Protein AF-A0A354UPZ9-F1 (afdb_monomer_lite)

Secondary structure (DSSP, 8-state):
---------------------------------SPPSEEEEEEEEEEEEETTEEEEEEEEEEEEE-TTSBEEEEEEEPPPTTSTT--TT---B----SSSGGGHHHHHHTTTTT-BHHHHHT-B--B-TTS-B-SSSPPB-SS-----TT-HHHHHHHHHHHHHHHHHT-

Foldseek 3Di:
DDDDDDDDDDDDDDDPPPDPPPPPPDDDDDPPLAFAWDKWWFWFWWWDADPNDIAIEIWIWIWTQHRVQAIADIDIDFDDQPPDPRDVPHDYDQQDADPDNVCNCVQRCVRHPPDGLVQLLQWDADADPRRFRPLPDATDGPDDHDGDRPRSRNSSRNSNRRNRRSNVRD

Sequence (170 aa):
MTYAKKLLVIVTLVLSLCAVSIFAVGCGNNTDSTVKEGDYEGKYTCTYTDNGTEVHAGYVVKFSVDKDGKLWYFSTSAPAADWQGATADDKYTTPALGQRPWDSGKILGQFDGEWTVDDFLKIKVNVDKNGCPTGEKPIESEKELTVGVGYEVGTGIVILAAQSALKAAM

Radius of gyration: 21.42 Å; chains: 1; bounding box: 72×65×41 Å

pLDDT: mean 78.28, std 19.66, range [35.78, 97.81]

Structure (mmCIF, N/CA/C/O backbone):
data_AF-A0A354UPZ9-F1
#
_entry.id   AF-A0A354UPZ9-F1
#
loop_
_atom_site.group_PDB
_atom_site.id
_atom_site.type_symbol
_atom_site.label_atom_id
_atom_site.label_alt_id
_atom_site.label_comp_id
_atom_site.label_asym_id
_atom_site.label_entity_id
_atom_site.label_seq_id
_atom_site.pdbx_PDB_ins_code
_atom_site.Cartn_x
_atom_site.Cartn_y
_atom_site.Cartn_z
_atom_site.occupancy
_atom_site.B_iso_or_equiv
_atom_site.auth_seq_id
_atom_site.auth_comp_id
_atom_site.auth_asym_id
_atom_site.auth_atom_id
_atom_site.pdbx_PDB_model_num
ATOM 1 N N . MET A 1 1 ? -56.345 -45.699 7.938 1.00 37.25 1 MET A N 1
ATOM 2 C CA . MET A 1 1 ? -55.181 -46.551 7.596 1.00 37.25 1 MET A CA 1
ATOM 3 C C . MET A 1 1 ? -54.479 -45.850 6.442 1.00 37.25 1 MET A C 1
ATOM 5 O O . MET A 1 1 ? -55.152 -45.586 5.466 1.00 37.25 1 MET A O 1
ATOM 9 N N . THR A 1 2 ? -53.243 -45.366 6.510 1.00 38.62 2 THR A N 1
ATOM 10 C CA . THR A 1 2 ? -52.077 -45.838 7.265 1.00 38.62 2 THR A CA 1
ATOM 11 C C . THR A 1 2 ? -51.154 -44.652 7.551 1.00 38.62 2 THR A C 1
ATOM 13 O O . THR A 1 2 ? -50.978 -43.770 6.716 1.00 38.62 2 THR A O 1
ATOM 16 N N . TYR A 1 3 ? -50.610 -44.636 8.763 1.00 37.66 3 TYR A N 1
ATOM 17 C CA . TYR A 1 3 ? -49.638 -43.673 9.261 1.00 37.66 3 TYR A CA 1
ATOM 18 C C . TYR A 1 3 ? -48.224 -43.942 8.721 1.00 37.66 3 TYR A C 1
ATOM 20 O O . TYR A 1 3 ? -47.858 -45.084 8.464 1.00 37.66 3 TYR A O 1
ATOM 28 N N . ALA A 1 4 ? -47.423 -42.873 8.761 1.00 40.16 4 ALA A N 1
ATOM 29 C CA . ALA A 1 4 ? -45.971 -42.839 8.952 1.00 40.16 4 ALA A CA 1
ATOM 30 C C . ALA A 1 4 ? -45.056 -43.080 7.736 1.00 40.16 4 ALA A C 1
ATOM 32 O O . ALA A 1 4 ? -44.952 -44.179 7.207 1.00 40.16 4 ALA A O 1
ATOM 33 N N . LYS A 1 5 ? -44.222 -42.070 7.452 1.00 40.94 5 LYS A N 1
ATOM 34 C CA . LYS A 1 5 ? -42.789 -42.106 7.797 1.00 40.94 5 LYS A CA 1
ATOM 35 C C . LYS A 1 5 ? -42.239 -40.680 7.935 1.00 40.94 5 LYS A C 1
ATOM 37 O O . LYS A 1 5 ? -42.264 -39.897 6.995 1.00 40.94 5 LYS A O 1
ATOM 42 N N . LYS A 1 6 ? -41.773 -40.359 9.145 1.00 43.59 6 LYS A N 1
ATOM 43 C CA . LYS A 1 6 ? -40.906 -39.218 9.466 1.00 43.59 6 LYS A CA 1
ATOM 44 C C . LYS A 1 6 ? -39.453 -39.607 9.161 1.00 43.59 6 LYS A C 1
ATOM 46 O O . LYS A 1 6 ? -39.054 -40.697 9.560 1.00 43.59 6 LYS A O 1
ATOM 51 N N . LEU A 1 7 ? -38.679 -38.705 8.559 1.00 42.16 7 LEU A N 1
ATOM 52 C CA . LEU A 1 7 ? -37.212 -38.591 8.676 1.00 42.16 7 LEU A CA 1
ATOM 53 C C . LEU A 1 7 ? -36.863 -37.146 8.231 1.00 42.16 7 LEU A C 1
ATOM 55 O O . LEU A 1 7 ? -37.139 -36.806 7.090 1.00 42.16 7 LEU A O 1
ATOM 59 N N . LEU A 1 8 ? -36.662 -36.159 9.110 1.00 39.62 8 LEU A N 1
ATOM 60 C CA . LEU A 1 8 ? -35.517 -35.848 9.985 1.00 39.62 8 LEU A CA 1
ATOM 61 C C . LEU A 1 8 ? -34.329 -35.164 9.252 1.00 39.62 8 LEU A C 1
ATOM 63 O O . LEU A 1 8 ? -33.580 -35.849 8.572 1.00 39.62 8 LEU A O 1
ATOM 67 N N . VAL A 1 9 ? -34.153 -33.853 9.546 1.00 40.00 9 VAL A N 1
ATOM 68 C CA . VAL A 1 9 ? -32.875 -33.092 9.731 1.00 40.00 9 VAL A CA 1
ATOM 69 C C . VAL A 1 9 ? -32.120 -32.751 8.420 1.00 40.00 9 VAL A C 1
ATOM 71 O O . VAL A 1 9 ? -31.961 -33.598 7.559 1.00 40.00 9 VAL A O 1
ATOM 74 N N . ILE A 1 10 ? -31.734 -31.499 8.112 1.00 43.91 10 ILE A N 1
ATOM 75 C CA . ILE A 1 10 ? -30.675 -30.671 8.731 1.00 43.91 10 ILE A CA 1
ATOM 76 C C . ILE A 1 10 ? -30.860 -29.173 8.389 1.00 43.91 10 ILE A C 1
ATOM 78 O O . ILE A 1 10 ? -31.218 -28.803 7.274 1.00 43.91 10 ILE A O 1
ATOM 82 N N . VAL A 1 11 ? -30.562 -28.328 9.378 1.00 45.88 11 VAL A N 1
ATOM 83 C CA . VAL A 1 11 ? -30.434 -26.863 9.343 1.00 45.88 11 VAL A CA 1
ATOM 84 C C . VAL A 1 11 ? -29.307 -26.429 8.401 1.00 45.88 11 VAL A C 1
ATOM 86 O O . VAL A 1 11 ? -28.181 -26.879 8.574 1.00 45.88 11 VAL A O 1
ATOM 89 N N . THR A 1 12 ? -29.560 -25.466 7.509 1.00 44.12 12 THR A N 1
ATOM 90 C CA . THR A 1 12 ? -28.477 -24.592 7.028 1.00 44.12 12 THR A CA 1
ATOM 91 C C . THR A 1 12 ? -28.938 -23.143 7.052 1.00 44.12 12 THR A C 1
ATOM 93 O O . THR A 1 12 ? -29.659 -22.663 6.183 1.00 44.12 12 THR A O 1
ATOM 96 N N . LEU A 1 13 ? -28.533 -22.490 8.135 1.00 43.06 13 LEU A N 1
ATOM 97 C CA . LEU A 1 13 ? -28.373 -21.057 8.280 1.00 43.06 13 LEU A CA 1
ATOM 98 C C . LEU A 1 13 ? -27.388 -20.583 7.198 1.00 43.06 13 LEU A C 1
ATOM 100 O O . LEU A 1 13 ? -26.231 -20.992 7.216 1.00 43.06 13 LEU A O 1
ATOM 104 N N . VAL A 1 14 ? -27.821 -19.730 6.274 1.00 47.09 14 VAL A N 1
ATOM 105 C CA . VAL A 1 14 ? -26.898 -18.892 5.500 1.00 47.09 14 VAL A CA 1
ATOM 106 C C . VAL A 1 14 ? -27.384 -17.463 5.649 1.00 47.09 14 VAL A C 1
ATOM 108 O O . VAL A 1 14 ? -28.455 -17.100 5.164 1.00 47.09 14 VAL A O 1
ATOM 111 N N . LEU A 1 15 ? -26.601 -16.696 6.407 1.00 37.47 15 LEU A N 1
ATOM 112 C CA . LEU A 1 15 ? -26.689 -15.251 6.532 1.00 37.47 15 LEU A CA 1
ATOM 113 C C . LEU A 1 15 ? -26.794 -14.628 5.135 1.00 37.47 15 LEU A C 1
ATOM 115 O O . LEU A 1 15 ? -25.815 -14.542 4.401 1.00 37.47 15 LEU A O 1
ATOM 119 N N . SER A 1 16 ? -27.983 -14.149 4.795 1.00 42.81 16 SER A N 1
ATOM 120 C CA . SER A 1 16 ? -28.159 -13.090 3.811 1.00 42.81 16 SER A CA 1
ATOM 121 C C . SER A 1 16 ? -28.002 -11.767 4.562 1.00 42.81 16 SER A C 1
ATOM 123 O O . SER A 1 16 ? -28.979 -11.124 4.932 1.00 42.81 16 SER A O 1
ATOM 125 N N . LEU A 1 17 ? -26.756 -11.382 4.854 1.00 38.97 17 LEU A N 1
ATOM 126 C CA . LEU A 1 17 ? -26.447 -9.967 5.036 1.00 38.97 17 LEU A CA 1
ATOM 127 C C . LEU A 1 17 ? -26.171 -9.429 3.633 1.00 38.97 17 LEU A C 1
ATOM 129 O O . LEU A 1 17 ? -25.072 -9.559 3.100 1.00 38.97 17 LEU A O 1
ATOM 133 N N . CYS A 1 18 ? -27.221 -8.921 2.990 1.00 37.81 18 CYS A N 1
ATOM 134 C CA . CYS A 1 18 ? -27.083 -8.151 1.765 1.00 37.81 18 CYS A CA 1
ATOM 135 C C . CYS A 1 18 ? -26.176 -6.956 2.055 1.00 37.81 18 CYS A C 1
ATOM 137 O O . CYS A 1 18 ? -26.544 -6.059 2.812 1.00 37.81 18 CYS A O 1
ATOM 139 N N . ALA A 1 19 ? -24.997 -6.976 1.437 1.00 41.31 19 ALA A N 1
ATOM 140 C CA . ALA A 1 19 ? -24.136 -5.823 1.281 1.00 41.31 19 ALA A CA 1
ATOM 141 C C . ALA A 1 19 ? -24.974 -4.659 0.738 1.00 41.31 19 ALA A C 1
ATOM 143 O O . ALA A 1 19 ? -25.490 -4.709 -0.381 1.00 41.31 19 ALA A O 1
ATOM 144 N N . VAL A 1 20 ? -25.147 -3.623 1.554 1.00 40.97 20 VAL A N 1
ATOM 145 C CA . VAL A 1 20 ? -25.693 -2.352 1.094 1.00 40.97 20 VAL A CA 1
ATOM 146 C C . VAL A 1 20 ? -24.586 -1.698 0.279 1.00 40.97 20 VAL A C 1
ATOM 148 O O . VAL A 1 20 ? -23.670 -1.091 0.821 1.00 40.97 20 VAL A O 1
ATOM 151 N N . SER A 1 21 ? -24.644 -1.864 -1.039 1.00 45.09 21 SER A N 1
ATOM 152 C CA . SER A 1 21 ? -23.861 -1.064 -1.974 1.00 45.09 21 SER A CA 1
ATOM 153 C C . SER A 1 21 ? -24.359 0.378 -1.872 1.00 45.09 21 SER A C 1
ATOM 155 O O . SER A 1 21 ? -25.379 0.734 -2.465 1.00 45.09 21 SER A O 1
ATOM 157 N N . ILE A 1 22 ? -23.689 1.205 -1.069 1.00 52.88 22 ILE A N 1
ATOM 158 C CA . ILE A 1 22 ? -23.986 2.636 -1.004 1.00 52.88 22 ILE A CA 1
ATOM 159 C C . ILE A 1 22 ? -23.465 3.262 -2.301 1.00 52.88 22 ILE A C 1
ATOM 161 O O . ILE A 1 22 ? -22.308 3.657 -2.407 1.00 52.88 22 ILE A O 1
ATOM 165 N N . PHE A 1 23 ? -24.334 3.359 -3.306 1.00 45.16 23 PHE A N 1
ATOM 166 C CA . PHE A 1 23 ? -24.174 4.340 -4.373 1.00 45.16 23 PHE A CA 1
ATOM 167 C C . PHE A 1 23 ? -24.448 5.713 -3.757 1.00 45.16 23 PHE A C 1
ATOM 169 O O . PHE A 1 23 ? -25.599 6.117 -3.594 1.00 45.16 23 PHE A O 1
ATOM 176 N N . ALA A 1 24 ? -23.391 6.413 -3.352 1.00 44.62 24 ALA A N 1
ATOM 177 C CA . ALA A 1 24 ? -23.489 7.782 -2.870 1.00 44.62 24 ALA A CA 1
ATOM 178 C C . ALA A 1 24 ? -23.813 8.722 -4.044 1.00 44.62 24 ALA A C 1
ATOM 180 O O . ALA A 1 24 ? -22.930 9.299 -4.671 1.00 44.62 24 ALA A O 1
ATOM 181 N N . VAL A 1 25 ? -25.103 8.882 -4.342 1.00 61.00 25 VAL A N 1
ATOM 182 C CA . VAL A 1 25 ? -25.624 10.075 -5.016 1.00 61.00 25 VAL A CA 1
ATOM 183 C C . VAL A 1 25 ? -26.469 10.815 -3.990 1.00 61.00 25 VAL A C 1
ATOM 185 O O . VAL A 1 25 ? -27.602 10.436 -3.707 1.00 61.00 25 VAL A O 1
ATOM 188 N N . GLY A 1 26 ? -25.895 11.858 -3.395 1.00 36.34 26 GLY A N 1
ATOM 189 C CA . GLY A 1 26 ? -26.583 12.701 -2.428 1.00 36.34 26 GLY A CA 1
ATOM 190 C C . GLY A 1 26 ? -25.881 14.040 -2.262 1.00 36.34 26 GLY A C 1
ATOM 191 O O . GLY A 1 26 ? -24.889 14.141 -1.550 1.00 36.34 26 GLY A O 1
ATOM 192 N N . CYS A 1 27 ? -26.421 15.082 -2.896 1.00 54.03 27 CYS A N 1
ATOM 193 C CA . CYS A 1 27 ? -26.208 16.456 -2.457 1.00 54.03 27 CYS A CA 1
ATOM 194 C C . CYS A 1 27 ? -26.813 16.597 -1.054 1.00 54.03 27 CYS A C 1
ATOM 196 O O . CYS A 1 27 ? -28.029 16.512 -0.898 1.00 54.03 27 CYS A O 1
ATOM 198 N N . GLY A 1 28 ? -25.985 16.794 -0.033 1.00 35.78 28 GLY A N 1
ATOM 199 C CA . GLY A 1 28 ? -26.463 16.990 1.330 1.00 35.78 28 GLY A CA 1
ATOM 200 C C . GLY A 1 28 ? -25.310 17.190 2.297 1.00 35.78 28 GLY A C 1
ATOM 201 O O . GLY A 1 28 ? -24.579 16.251 2.588 1.00 35.78 28 GLY A O 1
ATOM 202 N N . ASN A 1 29 ? -25.162 18.428 2.768 1.00 45.69 29 ASN A N 1
ATOM 203 C CA . ASN A 1 29 ? -24.211 18.857 3.787 1.00 45.69 29 ASN A CA 1
ATOM 204 C C . ASN A 1 29 ? -24.139 17.877 4.964 1.00 45.69 29 ASN A C 1
ATOM 206 O O . ASN A 1 29 ? -25.086 17.800 5.739 1.00 45.69 29 ASN A O 1
ATOM 210 N N . ASN A 1 30 ? -22.991 17.225 5.124 1.00 39.78 30 ASN A N 1
ATOM 211 C CA . ASN A 1 30 ? -22.406 16.858 6.408 1.00 39.78 30 ASN A CA 1
ATOM 212 C C . ASN A 1 30 ? -20.894 16.803 6.184 1.00 39.78 30 ASN A C 1
ATOM 214 O O . ASN A 1 30 ? -20.372 15.823 5.664 1.00 39.78 30 ASN A O 1
ATOM 218 N N . THR A 1 31 ? -20.206 17.889 6.526 1.00 42.16 31 THR A N 1
ATOM 219 C CA . THR A 1 31 ? -18.752 17.922 6.722 1.00 42.16 31 THR A CA 1
ATOM 220 C C . THR A 1 31 ? -18.422 17.123 7.977 1.00 42.16 31 THR A C 1
ATOM 222 O O . THR A 1 31 ? -18.131 17.687 9.029 1.00 42.16 31 THR A O 1
ATOM 225 N N . ASP A 1 32 ? -18.573 15.810 7.884 1.00 48.06 32 ASP A N 1
ATOM 226 C CA . ASP A 1 32 ? -18.034 14.869 8.847 1.00 48.06 32 ASP A CA 1
ATOM 227 C C . ASP A 1 32 ? -16.773 14.326 8.182 1.00 48.06 32 ASP A C 1
ATOM 229 O O . ASP A 1 32 ? -16.831 13.401 7.380 1.00 48.06 32 ASP A O 1
ATOM 233 N N . SER A 1 33 ? -15.647 15.000 8.420 1.00 57.03 33 SER A N 1
ATOM 234 C CA . SER A 1 33 ? -14.324 14.719 7.829 1.00 57.03 33 SER A CA 1
ATOM 235 C C . SER A 1 33 ? -13.742 13.363 8.267 1.00 57.03 33 SER A C 1
ATOM 237 O O . SER A 1 33 ? -12.532 13.158 8.225 1.00 57.03 33 SER A O 1
ATOM 239 N N . THR A 1 34 ? -14.589 12.456 8.744 1.00 76.00 34 THR A N 1
ATOM 240 C CA . THR A 1 34 ? -14.241 11.217 9.421 1.00 76.00 34 THR A CA 1
ATOM 241 C C . THR A 1 34 ? -14.713 10.049 8.564 1.00 76.00 34 THR A C 1
ATOM 243 O O . THR A 1 34 ? -15.900 9.920 8.256 1.00 76.00 34 THR A O 1
ATOM 246 N N . VAL A 1 35 ? -13.770 9.197 8.156 1.00 86.69 35 VAL A N 1
ATOM 247 C CA . VAL A 1 35 ? -14.057 7.991 7.369 1.00 86.69 35 VAL A CA 1
ATOM 248 C C . VAL A 1 35 ? -14.976 7.070 8.177 1.00 86.69 35 VAL A C 1
ATOM 250 O O . VAL A 1 35 ? -14.719 6.801 9.349 1.00 86.69 35 VAL A O 1
ATOM 253 N N . LYS A 1 36 ? -16.068 6.611 7.559 1.00 91.50 36 LYS A N 1
ATOM 254 C CA . LYS A 1 36 ? -17.074 5.755 8.207 1.00 91.50 36 LYS A CA 1
ATOM 255 C C . LYS A 1 36 ? -16.608 4.298 8.311 1.00 91.50 36 LYS A C 1
ATOM 257 O O . LYS A 1 36 ? -15.679 3.877 7.635 1.00 91.50 36 LYS A O 1
ATOM 262 N N . GLU A 1 37 ? -17.289 3.513 9.142 1.00 95.31 37 GLU A N 1
ATOM 263 C CA . GLU A 1 37 ? -17.155 2.053 9.114 1.00 95.31 37 GLU A CA 1
ATOM 264 C C . GLU A 1 37 ? -17.588 1.515 7.739 1.00 95.31 37 GLU A C 1
ATOM 266 O O . GLU A 1 37 ? -18.614 1.940 7.195 1.00 95.31 37 GLU A O 1
ATOM 271 N N . GLY A 1 38 ? -16.828 0.570 7.185 1.00 95.56 38 GLY A N 1
ATOM 272 C CA . GLY A 1 38 ? -17.162 -0.061 5.912 1.00 95.56 38 GLY A CA 1
ATOM 273 C C . GLY A 1 38 ? -15.977 -0.692 5.195 1.00 95.56 38 GLY A C 1
ATOM 274 O O . GLY A 1 38 ? -14.851 -0.693 5.687 1.00 95.56 38 GLY A O 1
ATOM 275 N N . ASP A 1 39 ? -16.254 -1.219 4.006 1.00 97.81 39 ASP A N 1
ATOM 276 C CA . ASP A 1 39 ? -15.249 -1.796 3.119 1.00 97.81 39 ASP A CA 1
ATOM 277 C C . ASP A 1 39 ? -14.800 -0.773 2.076 1.00 97.81 39 ASP A C 1
ATOM 279 O O . ASP A 1 39 ? -15.613 -0.080 1.457 1.00 97.81 39 ASP A O 1
ATOM 283 N N . TYR A 1 40 ? -13.493 -0.722 1.850 1.00 96.56 40 TYR A N 1
ATOM 284 C CA . TYR A 1 40 ? -12.833 0.254 1.000 1.00 96.56 40 TYR A CA 1
ATOM 285 C C . TYR A 1 40 ? -11.989 -0.443 -0.060 1.00 96.56 40 TYR A C 1
ATOM 287 O O . TYR A 1 40 ? -11.295 -1.426 0.205 1.00 96.56 40 TYR A O 1
ATOM 295 N N . GLU A 1 41 ? -12.026 0.097 -1.277 1.00 96.81 41 GLU A N 1
ATOM 296 C CA . GLU A 1 41 ? -11.175 -0.326 -2.385 1.00 96.81 41 GLU A CA 1
ATOM 297 C C . GLU A 1 41 ? -10.399 0.881 -2.907 1.00 96.81 41 GLU A C 1
ATOM 299 O O . GLU A 1 41 ? -10.970 1.855 -3.396 1.00 96.81 41 GLU A O 1
ATOM 304 N N . GLY A 1 42 ? -9.080 0.799 -2.790 1.00 94.06 42 GLY A N 1
ATOM 305 C CA . GLY A 1 42 ? -8.138 1.805 -3.239 1.00 94.06 42 GLY A CA 1
ATOM 306 C C . GLY A 1 42 ? -7.298 1.310 -4.394 1.00 94.06 42 GLY A C 1
ATOM 307 O O . GLY A 1 42 ? -7.058 0.110 -4.542 1.00 94.06 42 GLY A O 1
ATOM 308 N N . LYS A 1 43 ? -6.846 2.236 -5.235 1.00 91.94 43 LYS A N 1
ATOM 309 C CA . LYS A 1 43 ? -6.049 1.906 -6.418 1.00 91.94 43 LYS A CA 1
ATOM 310 C C . LYS A 1 43 ? -4.918 2.895 -6.556 1.00 91.94 43 LYS A C 1
ATOM 312 O O . LYS A 1 43 ? -5.119 4.096 -6.407 1.00 91.94 43 LYS A O 1
ATOM 317 N N . TYR A 1 44 ? -3.742 2.382 -6.878 1.00 92.31 44 TYR A N 1
ATOM 318 C CA . TYR A 1 44 ? -2.603 3.209 -7.230 1.00 92.31 44 TYR A CA 1
ATOM 319 C C . TYR A 1 44 ? -1.797 2.507 -8.309 1.00 92.31 44 TYR A C 1
ATOM 321 O O . TYR A 1 44 ? -1.412 1.347 -8.142 1.00 92.31 44 TYR A O 1
ATOM 329 N N . THR A 1 45 ? -1.541 3.215 -9.404 1.00 89.31 45 THR A N 1
ATOM 330 C CA . THR A 1 45 ? -0.531 2.809 -10.376 1.00 89.31 45 THR A CA 1
ATOM 331 C C . THR A 1 45 ? 0.447 3.934 -10.587 1.00 89.31 45 THR A C 1
ATOM 333 O O . THR A 1 45 ? 0.160 5.099 -10.322 1.00 89.31 45 THR A O 1
ATOM 336 N N . CYS A 1 46 ? 1.600 3.569 -11.108 1.00 87.00 46 CYS A N 1
ATOM 337 C CA . CYS A 1 46 ? 2.604 4.506 -11.542 1.00 87.00 46 CYS A CA 1
ATOM 338 C C . CYS A 1 46 ? 3.389 3.882 -12.703 1.00 87.00 46 CYS A C 1
ATOM 340 O O . CYS A 1 46 ? 3.298 2.674 -12.953 1.00 87.00 46 CYS A O 1
ATOM 342 N N . THR A 1 47 ? 4.161 4.710 -13.397 1.00 85.94 47 THR A N 1
ATOM 343 C CA . THR A 1 47 ? 4.995 4.284 -14.519 1.00 85.94 47 THR A CA 1
ATOM 344 C C . THR A 1 47 ? 6.446 4.680 -14.264 1.00 85.94 47 THR A C 1
ATOM 346 O O . THR A 1 47 ? 6.736 5.850 -13.995 1.00 85.94 47 THR A O 1
ATOM 349 N N . TYR A 1 48 ? 7.363 3.720 -14.372 1.00 81.25 48 TYR A N 1
ATOM 350 C CA . TYR A 1 48 ? 8.803 3.958 -14.257 1.00 81.25 48 TYR A CA 1
ATOM 351 C C . TYR A 1 48 ? 9.572 3.295 -15.398 1.00 81.25 48 TYR A C 1
ATOM 353 O O . TYR A 1 48 ? 9.053 2.435 -16.104 1.00 81.25 48 TYR A O 1
ATOM 361 N N . THR A 1 49 ? 10.821 3.712 -15.597 1.00 84.31 49 THR A N 1
ATOM 362 C CA . THR A 1 49 ? 11.710 3.109 -16.593 1.00 84.31 49 THR A CA 1
ATOM 363 C C . THR A 1 49 ? 12.669 2.145 -15.908 1.00 84.31 49 THR A C 1
ATOM 365 O O . THR A 1 49 ? 13.481 2.571 -15.090 1.00 84.31 49 THR A O 1
ATOM 368 N N . ASP A 1 50 ? 12.617 0.867 -16.275 1.00 81.69 50 ASP A N 1
ATOM 369 C CA . ASP A 1 50 ? 13.567 -0.159 -15.844 1.00 81.69 50 ASP A CA 1
ATOM 370 C C . ASP A 1 50 ? 14.383 -0.646 -17.041 1.00 81.69 50 ASP A C 1
ATOM 372 O O . ASP A 1 50 ? 13.831 -1.124 -18.031 1.00 81.69 50 ASP A O 1
ATOM 376 N N . ASN A 1 51 ? 15.706 -0.481 -16.985 1.00 81.50 51 ASN A N 1
ATOM 377 C CA . ASN A 1 51 ? 16.628 -0.870 -18.061 1.00 81.50 51 ASN A CA 1
ATOM 378 C C . ASN A 1 51 ? 16.202 -0.385 -19.467 1.00 81.50 51 ASN A C 1
ATOM 380 O O . ASN A 1 51 ? 16.358 -1.092 -20.462 1.00 81.50 51 ASN A O 1
ATOM 384 N N . GLY A 1 52 ? 15.647 0.830 -19.554 1.00 82.44 52 GLY A N 1
ATOM 385 C CA . GLY A 1 52 ? 15.169 1.427 -20.808 1.00 82.44 52 GLY A CA 1
ATOM 386 C C . GLY A 1 52 ? 13.787 0.951 -21.271 1.00 82.44 52 GLY A C 1
ATOM 387 O O . GLY A 1 52 ? 13.342 1.369 -22.335 1.00 82.44 52 GLY A O 1
ATOM 388 N N . THR A 1 53 ? 13.106 0.115 -20.485 1.00 83.19 53 THR A N 1
ATOM 389 C CA . THR A 1 53 ? 11.735 -0.344 -20.736 1.00 83.19 53 THR A CA 1
ATOM 390 C C . THR A 1 53 ? 10.768 0.390 -19.817 1.00 83.19 53 THR A C 1
ATOM 392 O O . THR A 1 53 ? 11.034 0.538 -18.625 1.00 83.19 53 THR A O 1
ATOM 395 N N . GLU A 1 54 ? 9.650 0.860 -20.364 1.00 83.19 54 GLU A N 1
ATOM 396 C CA . G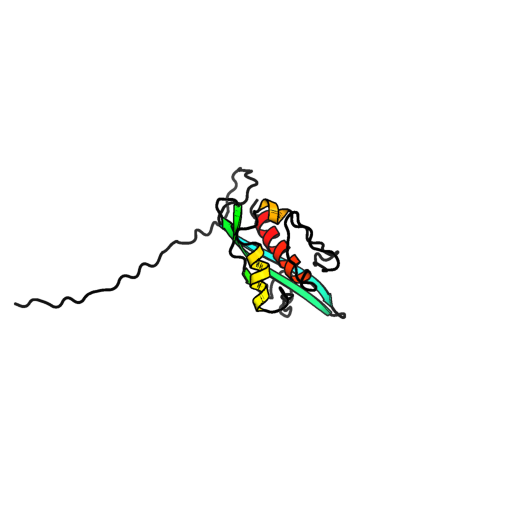LU A 1 54 ? 8.566 1.417 -19.560 1.00 83.19 54 GLU A CA 1
ATOM 397 C C . GLU A 1 54 ? 7.831 0.290 -18.825 1.00 83.19 54 GLU A C 1
ATOM 399 O O . GLU A 1 54 ? 7.442 -0.713 -19.422 1.00 83.19 54 GLU A O 1
ATOM 404 N N . VAL A 1 55 ? 7.687 0.440 -17.511 1.00 82.50 55 VAL A N 1
ATOM 405 C CA . VAL A 1 55 ? 7.013 -0.515 -16.640 1.00 82.50 55 VAL A CA 1
ATOM 406 C C . VAL A 1 55 ? 5.831 0.178 -15.989 1.00 82.50 55 VAL A C 1
ATOM 408 O O . VAL A 1 55 ? 5.993 1.124 -15.215 1.00 82.50 55 VAL A O 1
ATOM 411 N N . HIS A 1 56 ? 4.639 -0.343 -16.265 1.00 84.94 56 HIS A N 1
ATOM 412 C CA . HIS A 1 56 ? 3.427 0.010 -15.542 1.00 84.94 56 HIS A CA 1
ATOM 413 C C . HIS A 1 56 ? 3.330 -0.873 -14.302 1.00 84.94 56 HIS A C 1
ATOM 415 O O . HIS A 1 56 ? 3.303 -2.103 -14.399 1.00 84.94 56 HIS A O 1
ATOM 421 N N . ALA A 1 57 ? 3.294 -0.259 -13.126 1.00 86.62 57 ALA A N 1
ATOM 422 C CA . ALA A 1 57 ? 3.193 -0.964 -11.858 1.00 86.62 57 ALA A CA 1
ATOM 423 C C . ALA A 1 57 ? 1.990 -0.486 -11.063 1.00 86.62 57 ALA A C 1
ATOM 425 O O . ALA A 1 57 ? 1.623 0.686 -11.123 1.00 86.62 57 ALA A O 1
ATOM 426 N N . GLY A 1 58 ? 1.389 -1.374 -10.278 1.00 90.50 58 GLY A N 1
ATOM 427 C CA . GLY A 1 58 ? 0.346 -0.945 -9.365 1.00 90.50 58 GLY A CA 1
ATOM 428 C C . GLY A 1 58 ? -0.309 -2.044 -8.558 1.00 90.50 58 GLY A C 1
ATOM 429 O O . GLY A 1 58 ? -0.037 -3.230 -8.732 1.00 90.50 58 GLY A O 1
ATOM 430 N N . TYR A 1 59 ? -1.216 -1.606 -7.692 1.00 92.12 59 TYR A N 1
ATOM 431 C CA . TYR A 1 59 ? -2.055 -2.464 -6.873 1.00 92.12 59 TYR A CA 1
ATOM 432 C C . TYR A 1 59 ? -3.481 -1.927 -6.793 1.00 92.12 59 TYR A C 1
ATOM 434 O O . TYR A 1 59 ? -3.716 -0.720 -6.702 1.00 92.12 59 TYR A O 1
ATOM 442 N N . VAL A 1 60 ? -4.428 -2.861 -6.754 1.00 93.38 60 VAL A N 1
ATOM 443 C CA . VAL A 1 60 ? -5.741 -2.653 -6.145 1.00 93.38 60 VAL A CA 1
ATOM 444 C C . VAL A 1 60 ? -5.667 -3.203 -4.728 1.00 93.38 60 VAL A C 1
ATOM 446 O O . VAL A 1 60 ? -5.296 -4.363 -4.541 1.00 93.38 60 VAL A O 1
ATOM 449 N N . VAL A 1 61 ? -6.016 -2.381 -3.745 1.00 95.94 61 VAL A N 1
ATOM 450 C CA . VAL A 1 61 ? -5.988 -2.722 -2.321 1.00 95.94 61 VAL A CA 1
ATOM 451 C C . VAL A 1 61 ? -7.404 -2.691 -1.778 1.00 95.94 61 VAL A C 1
ATOM 453 O O . VAL A 1 61 ? -8.124 -1.720 -1.993 1.00 95.94 61 VAL A O 1
ATOM 456 N N . LYS A 1 62 ? -7.793 -3.739 -1.060 1.00 96.75 62 LYS A N 1
ATOM 457 C CA . LYS A 1 62 ? -9.056 -3.805 -0.324 1.00 96.75 62 LYS A CA 1
ATOM 458 C C . LYS A 1 62 ? -8.773 -3.933 1.157 1.00 96.75 62 LYS A C 1
ATOM 460 O O . LYS A 1 62 ? -7.853 -4.660 1.522 1.00 96.75 62 LYS A O 1
ATOM 465 N N . PHE A 1 63 ? -9.554 -3.247 1.972 1.00 97.44 63 PHE A N 1
ATOM 466 C CA . PHE A 1 63 ? -9.469 -3.278 3.429 1.00 97.44 63 PHE A CA 1
ATOM 467 C C . PHE A 1 63 ? -10.805 -2.811 4.018 1.00 97.44 63 PHE A C 1
ATOM 469 O O . PHE A 1 63 ? -11.638 -2.248 3.306 1.00 97.44 63 PHE A O 1
ATOM 476 N N . SER A 1 64 ? -10.999 -3.018 5.311 1.00 97.62 64 SER A N 1
ATOM 477 C CA . SER A 1 64 ? -12.175 -2.568 6.053 1.00 97.62 64 SER A CA 1
ATOM 478 C C . SER A 1 64 ? -11.764 -1.561 7.123 1.00 97.62 64 SER A C 1
ATOM 480 O O . SER A 1 64 ? -10.673 -1.657 7.682 1.00 97.62 64 SER A O 1
ATOM 482 N N . VAL A 1 65 ? -12.642 -0.610 7.424 1.00 96.75 65 VAL A N 1
ATOM 483 C CA . VAL A 1 65 ? -12.543 0.292 8.577 1.00 96.75 65 VAL A CA 1
ATOM 484 C C . VAL A 1 65 ? -13.620 -0.124 9.567 1.00 96.75 65 VAL A C 1
ATOM 486 O O . VAL A 1 65 ? -14.780 -0.241 9.173 1.00 96.75 65 VAL A O 1
ATOM 489 N N . ASP A 1 66 ? -13.260 -0.368 10.825 1.00 95.56 66 ASP A N 1
ATOM 490 C CA . ASP A 1 66 ? -14.230 -0.692 11.873 1.00 95.56 66 ASP A CA 1
ATOM 491 C C . ASP A 1 66 ? -14.855 0.562 12.511 1.00 95.56 66 ASP A C 1
ATOM 493 O O . ASP A 1 66 ? -14.479 1.701 12.227 1.00 95.56 66 ASP A O 1
ATOM 497 N N . LYS A 1 67 ? -15.815 0.352 13.417 1.00 92.88 67 LYS A N 1
ATOM 498 C CA . LYS A 1 67 ? -16.496 1.427 14.159 1.00 92.88 67 LYS A CA 1
ATOM 499 C C . LYS A 1 67 ? -15.565 2.340 14.973 1.00 92.88 67 LYS A C 1
ATOM 501 O O . LYS A 1 67 ? -15.975 3.437 15.342 1.00 92.88 67 LYS A O 1
ATOM 506 N N . ASP A 1 68 ? -14.364 1.867 15.309 1.00 92.38 68 ASP A N 1
ATOM 507 C CA . ASP A 1 68 ? -13.364 2.594 16.093 1.00 92.38 68 ASP A CA 1
ATOM 508 C C . ASP A 1 68 ? -12.314 3.259 15.175 1.00 92.38 68 ASP A C 1
ATOM 510 O O . ASP A 1 68 ? -11.325 3.815 15.654 1.00 92.38 68 ASP A O 1
ATOM 514 N N . GLY A 1 69 ? -12.526 3.218 13.853 1.00 93.19 69 GLY A N 1
ATOM 515 C CA . GLY A 1 69 ? -11.644 3.804 12.850 1.00 93.19 69 GLY A CA 1
ATOM 516 C C . GLY A 1 69 ? -10.374 2.992 12.601 1.00 93.19 69 GLY 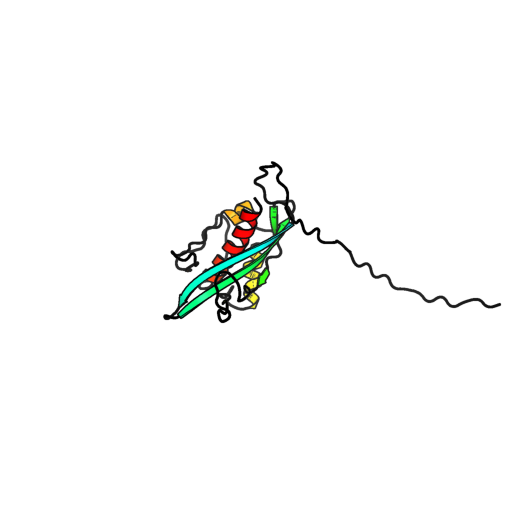A C 1
ATOM 517 O O . GLY A 1 69 ? -9.420 3.533 12.040 1.00 93.19 69 GLY A O 1
ATOM 518 N N . LYS A 1 70 ? -10.318 1.724 13.029 1.00 95.50 70 LYS A N 1
ATOM 519 C CA . LYS A 1 70 ? -9.171 0.841 12.788 1.00 95.50 70 LYS A CA 1
ATOM 520 C C . LYS A 1 70 ? -9.285 0.123 11.457 1.00 95.50 70 LYS A C 1
ATOM 522 O O . LYS A 1 70 ? -10.380 -0.221 11.019 1.00 95.50 70 LYS A O 1
ATOM 527 N N . LEU A 1 71 ? -8.138 -0.130 10.842 1.00 96.00 71 LEU A N 1
ATOM 528 C CA . LEU A 1 71 ? -8.045 -0.791 9.549 1.00 96.00 71 LEU A CA 1
ATOM 529 C C . LEU A 1 71 ? -7.895 -2.306 9.710 1.00 96.00 71 LEU A C 1
ATOM 531 O O . LEU A 1 71 ? -7.209 -2.763 10.619 1.00 96.00 71 LEU A O 1
ATOM 535 N N . TRP A 1 72 ? -8.510 -3.079 8.818 1.00 96.25 72 TRP A N 1
ATOM 536 C CA . TRP A 1 72 ? -8.531 -4.542 8.868 1.00 96.25 72 TRP A CA 1
ATOM 537 C C . TRP A 1 72 ? -8.560 -5.177 7.477 1.00 96.25 72 TRP A C 1
ATOM 539 O O . TRP A 1 72 ? -8.987 -4.557 6.505 1.00 96.25 72 TRP A O 1
ATOM 549 N N . TYR A 1 73 ? -8.199 -6.459 7.411 1.00 94.94 73 TYR A N 1
ATOM 550 C CA . TYR A 1 73 ? -8.396 -7.341 6.262 1.00 94.94 73 TYR A CA 1
ATOM 551 C C . TYR A 1 73 ? -7.761 -6.835 4.964 1.00 94.94 73 TYR A C 1
ATOM 553 O O . TYR A 1 73 ? -8.349 -6.951 3.883 1.00 94.94 73 TYR A O 1
ATOM 561 N N . PHE A 1 74 ? -6.543 -6.298 5.055 1.00 95.00 74 PHE A N 1
ATOM 562 C CA . PHE A 1 74 ? -5.821 -5.864 3.865 1.00 95.00 74 PHE A CA 1
ATOM 563 C C . PHE A 1 74 ? -5.600 -7.018 2.883 1.00 95.00 74 PHE A C 1
ATOM 565 O O . PHE A 1 74 ? -5.029 -8.062 3.200 1.00 95.00 74 PHE A O 1
ATOM 572 N N . SER A 1 75 ? -5.990 -6.794 1.634 1.00 94.25 75 SER A N 1
ATOM 573 C CA . SER A 1 75 ? -5.715 -7.689 0.516 1.00 94.25 75 SER A CA 1
ATOM 574 C C . SER A 1 75 ? -5.336 -6.894 -0.723 1.00 94.25 75 SER A C 1
ATOM 576 O O . SER A 1 75 ? -5.701 -5.727 -0.875 1.00 94.25 75 SER A O 1
ATOM 578 N N . THR A 1 76 ? -4.565 -7.520 -1.610 1.00 93.50 76 THR A N 1
ATOM 579 C CA . THR A 1 76 ? -4.058 -6.874 -2.821 1.00 93.50 76 THR A CA 1
ATOM 580 C C . THR A 1 76 ? -4.335 -7.721 -4.052 1.00 93.50 76 THR A C 1
ATOM 582 O O . THR A 1 76 ? -4.407 -8.948 -3.987 1.00 93.50 76 THR A O 1
ATOM 585 N N . SER A 1 77 ? -4.506 -7.058 -5.190 1.00 91.19 77 SER A N 1
ATOM 586 C CA . SER A 1 77 ? -4.634 -7.698 -6.498 1.00 91.19 77 SER A CA 1
ATOM 587 C C . SER A 1 77 ? -4.017 -6.824 -7.586 1.00 91.19 77 SER A C 1
ATOM 589 O O . SER A 1 77 ? -3.801 -5.625 -7.386 1.00 91.19 77 SER A O 1
ATOM 591 N N . ALA A 1 78 ? -3.700 -7.439 -8.725 1.00 87.12 78 ALA A N 1
ATOM 592 C CA . ALA A 1 78 ? -3.195 -6.715 -9.882 1.00 87.12 78 ALA A CA 1
ATOM 593 C C . ALA A 1 78 ? -4.284 -5.785 -10.457 1.00 87.12 78 ALA A C 1
ATOM 595 O O . ALA A 1 78 ? -5.446 -6.197 -10.536 1.00 87.12 78 ALA A O 1
ATOM 596 N N . PRO A 1 79 ? -3.933 -4.557 -10.879 1.00 84.25 79 PRO A N 1
ATOM 597 C CA . PRO A 1 79 ? -4.821 -3.716 -11.674 1.00 84.25 79 PRO A CA 1
ATOM 598 C C . PRO A 1 79 ? -5.220 -4.403 -12.987 1.00 84.25 79 PRO A C 1
ATOM 600 O O . PRO A 1 79 ? -4.456 -5.190 -13.549 1.00 84.25 79 PRO A O 1
ATOM 603 N N . ALA A 1 80 ? -6.420 -4.097 -13.483 1.00 78.12 80 ALA A N 1
ATOM 604 C CA . ALA A 1 80 ? -6.847 -4.535 -14.809 1.00 78.12 80 ALA A CA 1
ATOM 605 C C . ALA A 1 80 ? -6.016 -3.838 -15.903 1.00 78.12 80 ALA A C 1
ATOM 607 O O . ALA A 1 80 ? -5.599 -2.695 -15.727 1.00 78.12 80 ALA A O 1
ATOM 608 N N . ALA A 1 81 ? -5.778 -4.530 -17.021 1.00 65.94 81 ALA A N 1
ATOM 609 C CA . ALA A 1 81 ? -4.910 -4.065 -18.111 1.00 65.94 81 ALA A CA 1
ATOM 610 C C . ALA A 1 81 ? -5.430 -2.812 -18.840 1.00 65.94 81 ALA A C 1
ATOM 612 O O . ALA A 1 81 ? -4.657 -2.095 -19.451 1.00 65.94 81 ALA A O 1
ATOM 613 N N . ASP A 1 82 ? -6.727 -2.523 -18.766 1.00 62.00 82 ASP A N 1
ATOM 614 C CA . ASP A 1 82 ? -7.386 -1.395 -19.434 1.00 62.00 82 ASP A CA 1
ATOM 615 C C . ASP A 1 82 ? -7.435 -0.112 -18.580 1.00 62.00 82 ASP A C 1
ATOM 617 O O . ASP A 1 82 ? -8.204 0.812 -18.861 1.00 62.00 82 ASP A O 1
ATOM 621 N N . TRP A 1 83 ? -6.640 -0.035 -17.510 1.00 66.25 83 TRP A N 1
ATOM 622 C CA . TRP A 1 83 ? -6.682 1.087 -16.574 1.00 66.25 83 TRP A CA 1
ATOM 623 C C . TRP A 1 83 ? -5.788 2.267 -17.009 1.00 66.25 83 TRP A C 1
ATOM 625 O O . TRP A 1 83 ? -4.701 2.084 -17.526 1.00 66.25 83 TRP A O 1
ATOM 635 N N . GLN A 1 84 ? -6.255 3.507 -16.821 1.00 54.50 84 GLN A N 1
ATOM 636 C CA . GLN A 1 84 ? -5.509 4.770 -17.031 1.00 54.50 84 GLN A CA 1
ATOM 637 C C . GLN A 1 84 ? -4.577 4.854 -18.259 1.00 54.50 84 GLN A C 1
ATOM 639 O O . GLN A 1 84 ? -3.375 5.073 -18.131 1.00 54.50 84 GLN A O 1
ATOM 644 N N . GLY A 1 85 ? -5.136 4.771 -19.467 1.00 50.91 85 GLY A N 1
ATOM 645 C CA . GLY A 1 85 ? -4.372 5.056 -20.691 1.00 50.91 85 GLY A CA 1
ATOM 646 C C . GLY A 1 85 ? -3.348 3.984 -21.062 1.00 50.91 85 GLY A C 1
ATOM 647 O O . GLY A 1 85 ? -2.643 4.159 -22.053 1.00 50.91 85 GLY A O 1
ATOM 648 N N . ALA A 1 86 ? -3.324 2.882 -20.310 1.00 51.31 86 ALA A N 1
ATOM 649 C CA . ALA A 1 86 ? -2.731 1.630 -20.717 1.00 51.31 86 ALA A CA 1
ATOM 650 C C . ALA A 1 86 ? -3.334 1.199 -22.064 1.00 51.31 86 ALA A C 1
ATOM 652 O O . ALA A 1 86 ? -4.554 1.154 -22.261 1.00 51.31 86 ALA A O 1
ATOM 653 N N . THR A 1 87 ? -2.468 0.941 -23.029 1.00 54.34 87 THR A N 1
ATOM 654 C CA . THR A 1 87 ? -2.815 0.257 -24.265 1.00 54.34 87 THR A CA 1
ATOM 655 C C . THR A 1 87 ? -3.260 -1.173 -23.945 1.00 54.34 87 THR A C 1
ATOM 657 O O . THR A 1 87 ? -2.916 -1.727 -22.906 1.00 54.34 87 THR A O 1
ATOM 660 N N . ALA A 1 88 ? -4.023 -1.813 -24.835 1.00 56.22 88 ALA A N 1
ATOM 661 C CA . ALA A 1 88 ? -4.522 -3.179 -24.615 1.00 56.22 88 ALA A CA 1
ATOM 662 C C . ALA A 1 88 ? -3.411 -4.238 -24.393 1.00 56.22 88 ALA A C 1
ATOM 664 O O . ALA A 1 88 ? -3.718 -5.365 -24.000 1.00 56.22 88 ALA A O 1
ATOM 665 N N . ASP A 1 89 ? -2.146 -3.876 -24.628 1.00 55.72 89 ASP A N 1
ATOM 666 C CA . ASP A 1 89 ? -0.961 -4.714 -24.442 1.00 55.72 89 ASP A CA 1
ATOM 667 C C . ASP A 1 89 ? -0.217 -4.453 -23.115 1.00 55.72 89 ASP A C 1
ATOM 669 O O . ASP A 1 89 ? 0.695 -5.212 -22.764 1.00 55.72 89 ASP A O 1
ATOM 673 N N . ASP A 1 90 ? -0.610 -3.432 -22.349 1.00 58.25 90 ASP A N 1
ATOM 674 C CA . ASP A 1 90 ? 0.068 -3.054 -21.113 1.00 58.25 90 ASP A CA 1
ATOM 675 C C . ASP A 1 90 ? -0.287 -4.018 -19.980 1.00 58.25 90 ASP A C 1
ATOM 677 O O . ASP A 1 90 ? -1.403 -4.096 -19.457 1.00 58.25 90 ASP A O 1
ATOM 681 N N . LYS A 1 91 ? 0.714 -4.805 -19.588 1.00 67.31 91 LYS A N 1
ATOM 682 C CA . LYS A 1 91 ? 0.628 -5.723 -18.455 1.00 67.31 91 LYS A CA 1
ATOM 683 C C . LYS A 1 91 ? 1.101 -4.995 -17.210 1.00 67.31 91 LYS A C 1
ATOM 685 O O . LYS A 1 91 ? 2.296 -4.753 -17.053 1.00 67.31 91 LYS A O 1
ATOM 690 N N . TYR A 1 92 ? 0.175 -4.702 -16.301 1.00 75.44 92 TYR A N 1
ATOM 691 C CA . TYR A 1 92 ? 0.538 -4.191 -14.987 1.00 75.44 92 TYR A CA 1
ATOM 692 C C . TYR A 1 92 ? 1.382 -5.208 -14.230 1.00 75.44 92 TYR A C 1
ATOM 694 O O . TYR A 1 92 ? 0.992 -6.356 -14.010 1.00 75.44 92 TYR A O 1
ATOM 702 N N . THR A 1 93 ? 2.546 -4.751 -13.802 1.00 84.12 93 THR A N 1
ATOM 703 C CA . THR A 1 93 ? 3.386 -5.464 -12.853 1.00 84.12 93 THR A CA 1
ATOM 704 C C . THR A 1 93 ? 2.906 -5.173 -11.434 1.00 84.12 93 THR A C 1
ATOM 706 O O . THR A 1 93 ? 2.455 -4.073 -11.112 1.00 84.12 93 THR A O 1
ATOM 709 N N . THR A 1 94 ? 2.996 -6.172 -10.563 1.00 87.50 94 THR A N 1
ATOM 710 C CA . THR A 1 94 ? 2.741 -6.027 -9.126 1.00 87.50 94 THR A CA 1
ATOM 711 C C . THR A 1 94 ? 4.077 -6.185 -8.397 1.00 87.50 94 THR A C 1
ATOM 713 O O . THR A 1 94 ? 4.500 -7.329 -8.184 1.00 87.50 94 THR A O 1
ATOM 716 N N . PRO A 1 95 ? 4.798 -5.085 -8.087 1.00 86.44 95 PRO A N 1
ATOM 717 C CA . PRO A 1 95 ? 6.116 -5.161 -7.461 1.00 86.44 95 PRO A CA 1
ATOM 718 C C . PRO A 1 95 ? 6.060 -5.945 -6.153 1.00 86.44 95 PRO A C 1
ATOM 720 O O . PRO A 1 95 ? 5.164 -5.718 -5.351 1.00 86.44 95 PRO A O 1
ATOM 723 N N . ALA A 1 96 ? 7.008 -6.854 -5.931 1.00 85.69 96 ALA A N 1
ATOM 724 C CA . ALA A 1 96 ? 6.938 -7.809 -4.829 1.00 85.69 96 ALA A CA 1
ATOM 725 C C . ALA A 1 96 ? 6.669 -7.157 -3.457 1.00 85.69 96 ALA A C 1
ATOM 727 O O . ALA A 1 96 ? 7.214 -6.104 -3.119 1.00 85.69 96 ALA A O 1
ATOM 728 N N . LEU A 1 97 ? 5.860 -7.845 -2.648 1.00 86.12 97 LEU A N 1
ATOM 729 C CA . LEU A 1 97 ? 5.594 -7.507 -1.253 1.00 86.12 97 LEU A CA 1
ATOM 730 C C . LEU A 1 97 ? 6.281 -8.535 -0.355 1.00 86.12 97 LEU A C 1
ATOM 732 O O . LEU A 1 97 ? 5.830 -9.677 -0.248 1.00 86.12 97 LEU A O 1
ATOM 736 N N . GLY A 1 98 ? 7.363 -8.114 0.297 1.00 77.69 98 GLY A N 1
ATOM 737 C CA . GLY A 1 98 ? 8.174 -8.981 1.146 1.00 77.69 98 GLY A CA 1
ATOM 738 C C . GLY A 1 98 ? 9.043 -9.973 0.365 1.00 77.69 98 GLY A C 1
ATOM 739 O O . GLY A 1 98 ? 8.926 -10.135 -0.847 1.00 77.69 98 GLY A O 1
ATOM 740 N N . GLN A 1 99 ? 9.937 -10.657 1.086 1.00 73.44 99 GLN A N 1
ATOM 741 C CA . GLN A 1 99 ? 10.988 -11.484 0.480 1.00 73.44 99 GLN A CA 1
ATOM 742 C C . GLN A 1 99 ? 10.489 -12.703 -0.291 1.00 73.44 99 GLN A C 1
ATOM 744 O O . GLN A 1 99 ? 11.200 -13.231 -1.149 1.00 73.44 99 GLN A O 1
ATOM 749 N N . ARG A 1 100 ? 9.294 -13.189 0.033 1.00 78.31 100 ARG A N 1
ATOM 750 C CA . ARG A 1 100 ? 8.689 -14.374 -0.572 1.00 78.31 100 ARG A CA 1
ATOM 751 C C . ARG A 1 100 ? 7.197 -14.136 -0.789 1.00 78.31 100 ARG A C 1
ATOM 753 O O . ARG A 1 100 ? 6.608 -13.343 -0.061 1.00 78.31 100 ARG A O 1
ATOM 760 N N . PRO A 1 101 ? 6.537 -14.868 -1.707 1.00 65.56 101 PRO A N 1
ATOM 761 C CA . PRO A 1 101 ? 5.109 -14.677 -1.979 1.00 65.56 101 PRO A CA 1
ATOM 762 C C . PRO A 1 101 ? 4.211 -14.744 -0.729 1.00 65.56 101 PRO A C 1
ATOM 764 O O . PRO A 1 101 ? 3.231 -14.009 -0.628 1.00 65.56 101 PRO A O 1
ATOM 767 N N . TRP A 1 102 ? 4.573 -15.576 0.254 1.00 75.12 102 TRP A N 1
ATOM 768 C CA . TRP A 1 102 ? 3.859 -15.715 1.531 1.00 75.12 102 TRP A CA 1
ATOM 769 C C . TRP A 1 102 ? 4.223 -14.663 2.593 1.00 75.12 102 TRP A C 1
ATOM 771 O O . TRP A 1 102 ? 3.614 -14.648 3.660 1.00 75.12 102 TRP A O 1
ATOM 781 N N . ASP A 1 103 ? 5.200 -13.789 2.338 1.00 83.69 103 ASP A N 1
ATOM 782 C CA . ASP A 1 103 ? 5.531 -12.672 3.230 1.00 83.69 103 ASP A CA 1
ATOM 783 C C . ASP A 1 103 ? 4.630 -11.453 2.990 1.00 83.69 103 ASP A C 1
ATOM 785 O O . ASP A 1 103 ? 4.506 -10.615 3.881 1.00 83.69 103 ASP A O 1
ATOM 789 N N . SER A 1 104 ? 3.934 -11.389 1.849 1.00 84.00 104 SER A N 1
ATOM 790 C CA . SER A 1 104 ? 2.945 -10.342 1.558 1.00 84.00 104 SER A CA 1
ATOM 791 C C . SER A 1 104 ? 1.900 -10.219 2.673 1.00 84.00 104 SER A C 1
ATOM 793 O O . SER A 1 104 ? 1.645 -9.122 3.155 1.00 84.00 104 SER A O 1
ATOM 795 N N . GLY A 1 105 ? 1.390 -11.345 3.183 1.00 85.81 105 GLY A N 1
ATOM 796 C CA . GLY A 1 105 ? 0.457 -11.367 4.312 1.00 85.81 105 GLY A CA 1
ATOM 797 C C . GLY A 1 105 ? 1.034 -10.805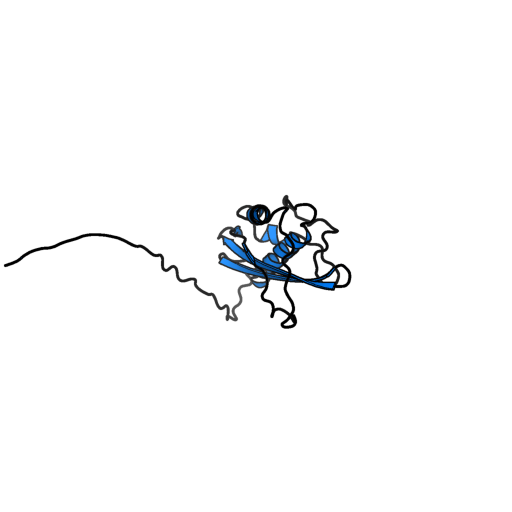 5.616 1.00 85.81 105 GLY A C 1
ATOM 798 O O . GLY A 1 105 ? 0.285 -10.247 6.405 1.00 85.81 105 GLY A O 1
ATOM 799 N N . LYS A 1 106 ? 2.355 -10.880 5.839 1.00 86.81 106 LYS A N 1
ATOM 800 C CA . LYS A 1 106 ? 2.998 -10.248 7.007 1.00 86.81 106 LYS A CA 1
ATOM 801 C C . LYS A 1 106 ? 3.074 -8.733 6.848 1.00 86.81 106 LYS A C 1
ATOM 803 O O . LYS A 1 106 ? 2.851 -8.013 7.813 1.00 86.81 106 LYS A O 1
ATOM 808 N N . ILE A 1 107 ? 3.373 -8.262 5.635 1.00 89.25 107 ILE A N 1
ATOM 809 C CA . ILE A 1 107 ? 3.409 -6.829 5.326 1.00 89.25 107 ILE A CA 1
ATOM 810 C C . ILE A 1 107 ? 2.007 -6.225 5.409 1.00 89.25 107 ILE A C 1
ATOM 812 O O . ILE A 1 107 ? 1.860 -5.132 5.933 1.00 89.25 107 ILE A O 1
ATOM 816 N N . LEU A 1 108 ? 0.982 -6.923 4.922 1.00 91.44 108 LEU A N 1
ATOM 817 C CA . LEU A 1 108 ? -0.402 -6.446 4.981 1.00 91.44 108 LEU A CA 1
ATOM 818 C C . LEU A 1 108 ? -0.989 -6.570 6.393 1.00 91.44 108 LEU A C 1
ATOM 820 O O . LEU A 1 108 ? -1.587 -5.626 6.897 1.00 91.44 108 LEU A O 1
ATOM 824 N N . GLY A 1 109 ? -0.745 -7.694 7.069 1.00 90.62 109 GLY A N 1
ATOM 825 C CA . GLY A 1 109 ? -1.261 -7.961 8.411 1.00 90.62 109 GLY A CA 1
ATOM 826 C C . GLY A 1 109 ? -0.707 -7.041 9.501 1.00 90.62 109 GLY A C 1
ATOM 827 O O . GLY A 1 109 ? -1.281 -6.989 10.579 1.00 90.62 109 GLY A O 1
ATOM 828 N N . GLN A 1 110 ? 0.367 -6.283 9.242 1.00 91.81 110 GLN A N 1
ATOM 829 C CA . GLN A 1 110 ? 0.851 -5.273 10.193 1.00 91.81 110 GLN A CA 1
ATOM 830 C C . GLN A 1 110 ? -0.095 -4.067 10.318 1.00 91.81 110 GLN A C 1
ATOM 832 O O . GLN A 1 110 ? 0.029 -3.292 11.265 1.00 91.81 110 GLN A O 1
ATOM 837 N N . PHE A 1 111 ? -1.004 -3.886 9.353 1.00 91.75 111 PHE A N 1
ATOM 838 C CA . PHE A 1 111 ? -2.010 -2.829 9.389 1.00 91.75 111 PHE A CA 1
ATOM 839 C C . PHE A 1 111 ? -3.260 -3.239 10.171 1.00 91.75 111 PHE A C 1
ATOM 841 O O . PHE A 1 111 ? -3.883 -2.392 10.813 1.00 91.75 111 PHE A O 1
ATOM 848 N N . ASP A 1 112 ? -3.579 -4.535 10.155 1.00 91.81 112 ASP A N 1
ATOM 849 C CA . ASP A 1 112 ? -4.804 -5.103 10.708 1.00 91.81 112 ASP A CA 1
ATOM 850 C C . ASP A 1 112 ? -4.893 -4.905 12.229 1.00 91.81 112 ASP A C 1
ATOM 852 O O . ASP A 1 112 ? -4.107 -5.453 13.000 1.00 91.81 112 ASP A O 1
ATOM 856 N N . GLY A 1 113 ? -5.864 -4.104 12.669 1.00 87.69 113 GLY A N 1
ATOM 857 C CA . GLY A 1 113 ? -6.178 -3.838 14.075 1.00 87.69 113 GLY A CA 1
ATOM 858 C C . GLY A 1 113 ? -5.213 -2.914 14.810 1.00 87.69 113 GLY A C 1
ATOM 859 O O . GLY A 1 113 ? -5.547 -2.401 15.888 1.00 87.69 113 GLY A O 1
ATOM 860 N N . GLU A 1 114 ? -4.049 -2.668 14.218 1.00 89.19 114 GLU A N 1
ATOM 861 C CA . GLU A 1 114 ? -2.999 -1.836 14.784 1.00 89.19 114 GLU A CA 1
ATOM 862 C C . GLU A 1 114 ? -3.097 -0.388 14.310 1.00 89.19 114 GLU A C 1
ATOM 864 O O . GLU A 1 114 ? -2.753 0.516 15.067 1.00 89.19 114 GLU A O 1
ATOM 869 N N . TRP A 1 115 ? -3.580 -0.118 13.098 1.00 94.06 115 TRP A N 1
ATOM 870 C CA . TRP A 1 115 ? -3.585 1.236 12.537 1.00 94.06 115 TRP A CA 1
ATOM 871 C C . TRP A 1 115 ? -4.976 1.849 12.537 1.00 94.06 115 TRP A C 1
ATOM 873 O O . TRP A 1 115 ? -5.942 1.199 12.145 1.00 94.06 115 TRP A O 1
ATOM 883 N N . THR A 1 116 ? -5.069 3.113 12.951 1.00 94.38 116 THR A N 1
ATOM 884 C CA . THR A 1 116 ? -6.263 3.932 12.720 1.00 94.38 116 THR A CA 1
ATOM 885 C C . THR A 1 116 ? -6.197 4.596 11.345 1.00 94.38 116 THR A C 1
ATOM 887 O O . THR A 1 116 ? -5.116 4.728 10.766 1.00 94.38 116 THR A O 1
ATOM 890 N N . VAL A 1 117 ? -7.341 5.048 10.825 1.00 94.06 117 VAL A N 1
ATOM 891 C CA . VAL A 1 117 ? -7.415 5.869 9.604 1.00 94.06 117 VAL A CA 1
ATOM 892 C C . VAL A 1 117 ? -6.460 7.064 9.687 1.00 94.06 117 VAL A C 1
ATOM 894 O O . VAL A 1 117 ? -5.686 7.290 8.757 1.00 94.06 117 VAL A O 1
ATOM 897 N N . ASP A 1 118 ? -6.458 7.783 10.811 1.00 93.12 118 ASP A N 1
ATOM 898 C CA . ASP A 1 118 ? -5.611 8.962 11.010 1.00 93.12 118 ASP A CA 1
ATOM 899 C C . ASP A 1 118 ? -4.120 8.608 11.006 1.00 93.12 118 ASP A C 1
ATOM 901 O O . ASP A 1 118 ? -3.331 9.269 10.326 1.00 93.12 118 ASP A O 1
ATOM 905 N N . ASP A 1 119 ? -3.720 7.547 11.715 1.00 93.44 119 ASP A N 1
ATOM 906 C CA . ASP A 1 119 ? -2.328 7.078 11.725 1.00 93.44 119 ASP A CA 1
ATOM 907 C C . ASP A 1 119 ? -1.873 6.677 10.319 1.00 93.44 119 ASP A C 1
ATOM 909 O O . ASP A 1 119 ? -0.766 7.004 9.885 1.00 93.44 119 ASP A O 1
ATOM 913 N N . PHE A 1 120 ? -2.743 5.986 9.585 1.00 94.62 120 PHE A N 1
ATOM 914 C CA . PHE A 1 120 ? -2.433 5.488 8.254 1.00 94.62 120 PHE A CA 1
ATOM 915 C C . PHE A 1 120 ? -2.330 6.616 7.221 1.00 94.62 120 PHE A C 1
ATOM 917 O O . PHE A 1 120 ? -1.450 6.598 6.358 1.00 94.62 120 PHE A O 1
ATOM 924 N N . LEU A 1 121 ? -3.185 7.639 7.316 1.00 94.50 121 LEU A N 1
ATOM 925 C CA . LEU A 1 121 ? -3.130 8.823 6.453 1.00 94.50 121 LEU A CA 1
ATOM 926 C C . LEU A 1 121 ? -1.873 9.674 6.680 1.00 94.50 121 LEU A C 1
ATOM 928 O O . LEU A 1 121 ? -1.464 10.403 5.773 1.00 94.50 121 LEU A O 1
ATOM 932 N N . LYS A 1 122 ? -1.238 9.569 7.852 1.00 94.69 122 LYS A N 1
ATOM 933 C CA . LYS A 1 122 ? 0.029 10.247 8.157 1.00 94.69 122 LYS A CA 1
ATOM 934 C C . LYS A 1 122 ? 1.265 9.539 7.603 1.00 94.69 122 LYS A C 1
ATOM 936 O O . LYS A 1 122 ? 2.329 10.159 7.584 1.00 94.69 122 LYS A O 1
ATOM 941 N N . ILE A 1 123 ? 1.156 8.287 7.146 1.00 94.88 123 ILE A N 1
ATOM 942 C CA . ILE A 1 123 ? 2.273 7.600 6.485 1.00 94.88 123 ILE A CA 1
ATOM 943 C C . ILE A 1 123 ? 2.661 8.389 5.230 1.00 94.88 123 ILE A C 1
ATOM 945 O O . ILE A 1 123 ? 1.818 8.665 4.373 1.00 94.88 123 ILE A O 1
ATOM 949 N N . LYS A 1 124 ? 3.941 8.737 5.087 1.00 94.69 124 LYS A N 1
ATOM 950 C CA . LYS A 1 124 ? 4.453 9.445 3.910 1.00 94.69 124 LYS A CA 1
ATOM 951 C C . LYS A 1 124 ? 5.260 8.496 3.044 1.00 94.69 124 LYS A C 1
ATOM 953 O O . LYS A 1 124 ? 6.286 7.957 3.459 1.00 94.69 124 LYS A O 1
ATOM 958 N N . VAL A 1 125 ? 4.809 8.345 1.805 1.00 94.62 125 VAL A N 1
ATOM 959 C CA . VAL A 1 125 ? 5.52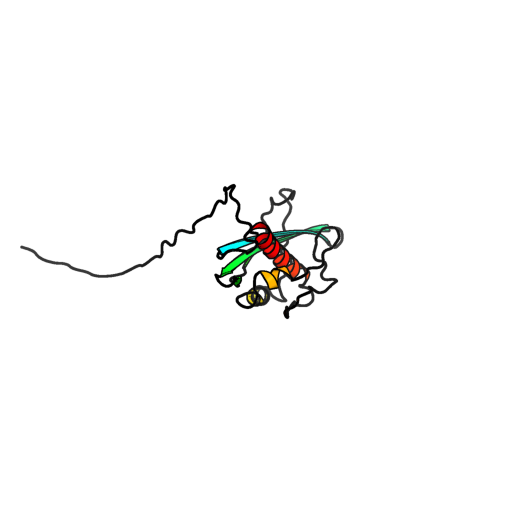6 7.614 0.762 1.00 94.62 125 VAL A CA 1
ATOM 960 C C . VAL A 1 125 ? 6.188 8.632 -0.159 1.00 94.62 125 VAL A C 1
ATOM 962 O O . VAL A 1 125 ? 5.518 9.466 -0.766 1.00 94.62 125 VAL A O 1
ATOM 965 N N . ASN A 1 126 ? 7.516 8.575 -0.244 1.00 92.38 126 ASN A N 1
ATOM 966 C CA . ASN A 1 126 ? 8.285 9.394 -1.171 1.00 92.38 126 ASN A CA 1
ATOM 967 C C . ASN A 1 126 ? 8.093 8.864 -2.598 1.00 92.38 126 ASN A C 1
ATOM 969 O O . ASN A 1 126 ? 8.330 7.683 -2.852 1.00 92.38 126 ASN A O 1
ATOM 973 N N . VAL A 1 127 ? 7.690 9.742 -3.515 1.00 91.38 127 VAL A N 1
ATOM 974 C CA . VAL A 1 127 ? 7.489 9.420 -4.933 1.00 91.38 127 VAL A CA 1
ATOM 975 C C . VAL A 1 127 ? 8.352 10.311 -5.823 1.00 91.38 127 VAL A C 1
ATOM 977 O O . VAL A 1 127 ? 8.713 11.425 -5.437 1.00 91.38 127 VAL A O 1
ATOM 980 N N . ASP A 1 128 ? 8.692 9.822 -7.010 1.00 88.75 128 ASP A N 1
ATOM 981 C CA . ASP A 1 128 ? 9.362 10.610 -8.039 1.00 88.75 128 ASP A CA 1
ATOM 982 C C . ASP A 1 128 ? 8.401 11.570 -8.768 1.00 88.75 128 ASP A C 1
ATOM 984 O O . ASP A 1 128 ? 7.216 11.698 -8.451 1.00 88.75 128 ASP A O 1
ATOM 988 N N . LYS A 1 129 ? 8.924 12.248 -9.795 1.00 84.19 129 LYS A N 1
ATOM 989 C CA . LYS A 1 129 ? 8.162 13.163 -10.658 1.00 84.19 129 LYS A CA 1
ATOM 990 C C . LYS A 1 129 ? 6.995 12.499 -11.408 1.00 84.19 129 LYS A C 1
ATOM 992 O O . LYS A 1 129 ? 6.108 13.213 -11.863 1.00 84.19 129 LYS A O 1
ATOM 997 N N . ASN A 1 130 ? 7.014 11.174 -11.559 1.00 80.88 130 ASN A N 1
ATOM 998 C CA . ASN A 1 130 ? 5.974 10.386 -12.217 1.00 80.88 130 ASN A CA 1
ATOM 999 C C . ASN A 1 130 ? 4.986 9.791 -11.198 1.00 80.88 130 ASN A C 1
ATOM 1001 O O . ASN A 1 130 ? 4.083 9.048 -11.576 1.00 80.88 130 ASN A O 1
ATOM 1005 N N . GLY A 1 131 ? 5.153 10.091 -9.906 1.00 84.75 131 GLY A N 1
ATOM 1006 C CA . GLY A 1 131 ? 4.333 9.528 -8.841 1.00 84.75 131 GLY A CA 1
ATOM 1007 C C . GLY A 1 131 ? 4.706 8.090 -8.477 1.00 84.75 131 GLY A C 1
ATOM 1008 O O . GLY A 1 131 ? 3.949 7.446 -7.754 1.00 84.75 131 GLY A O 1
ATOM 1009 N N . CYS A 1 132 ? 5.848 7.562 -8.925 1.00 88.94 132 CYS A N 1
ATOM 1010 C CA . CYS A 1 132 ? 6.296 6.234 -8.518 1.00 88.94 132 CYS A CA 1
ATOM 1011 C C . CYS A 1 132 ? 7.077 6.271 -7.204 1.00 88.94 132 CYS A C 1
ATOM 1013 O O . CYS A 1 132 ? 8.032 7.044 -7.088 1.00 88.94 132 CYS A O 1
ATOM 1015 N N . PRO A 1 133 ? 6.753 5.404 -6.225 1.00 91.19 133 PRO A N 1
ATOM 1016 C CA . PRO A 1 133 ? 7.655 5.137 -5.115 1.00 91.19 133 PRO A CA 1
ATOM 1017 C C . PRO A 1 133 ? 8.986 4.603 -5.645 1.00 91.19 133 PRO A C 1
ATOM 1019 O O . PRO A 1 133 ? 8.999 3.653 -6.424 1.00 91.19 133 PRO A O 1
ATOM 1022 N N . THR A 1 134 ? 10.102 5.203 -5.233 1.00 82.94 134 THR A N 1
ATOM 1023 C CA . THR A 1 134 ? 11.432 4.831 -5.754 1.00 82.94 134 THR A CA 1
ATOM 1024 C C . THR A 1 134 ? 12.191 3.870 -4.845 1.00 82.94 134 THR A C 1
ATOM 1026 O O . THR A 1 134 ? 13.167 3.264 -5.269 1.00 82.94 134 THR A O 1
ATOM 1029 N N . GLY A 1 135 ? 11.784 3.750 -3.576 1.00 82.00 135 GLY A N 1
ATOM 1030 C CA . GLY A 1 135 ? 12.521 3.002 -2.551 1.00 82.00 135 GLY A CA 1
ATOM 1031 C C . GLY A 1 135 ? 13.863 3.625 -2.140 1.00 82.00 135 GLY A C 1
ATOM 1032 O O . GLY A 1 135 ? 14.497 3.143 -1.210 1.00 82.00 135 GLY A O 1
ATOM 1033 N N . GLU A 1 136 ? 14.284 4.727 -2.772 1.00 84.00 136 GLU A N 1
ATOM 1034 C CA . GLU A 1 136 ? 15.528 5.439 -2.440 1.00 84.00 136 GLU A CA 1
ATOM 1035 C C . GLU A 1 136 ? 15.466 6.124 -1.072 1.00 84.00 136 GLU A C 1
ATOM 1037 O O . GLU A 1 136 ? 16.488 6.366 -0.429 1.00 84.00 136 GLU A O 1
ATOM 1042 N N . LYS A 1 137 ? 14.251 6.465 -0.638 1.00 83.69 137 LYS A N 1
ATOM 1043 C CA . LYS A 1 137 ? 13.969 7.026 0.679 1.00 83.69 137 LYS A CA 1
ATOM 1044 C C . LYS A 1 137 ? 13.062 6.079 1.454 1.00 83.69 137 LYS A C 1
ATOM 1046 O O . LYS A 1 137 ? 12.153 5.498 0.855 1.00 83.69 137 LYS A O 1
ATOM 1051 N N . PRO A 1 138 ? 13.258 5.969 2.778 1.00 84.94 138 PRO A N 1
ATOM 1052 C CA . PRO A 1 138 ? 12.371 5.178 3.610 1.00 84.94 138 PRO A CA 1
ATOM 1053 C C . PRO A 1 138 ? 10.941 5.730 3.561 1.00 84.94 138 PRO A C 1
ATOM 1055 O O . PRO A 1 138 ? 10.712 6.922 3.331 1.00 84.94 138 PRO A O 1
ATOM 1058 N N . ILE A 1 139 ? 9.981 4.840 3.800 1.00 90.38 139 ILE A N 1
ATOM 1059 C CA . ILE A 1 139 ? 8.600 5.222 4.094 1.00 90.38 139 ILE A CA 1
ATOM 1060 C C . ILE A 1 139 ? 8.588 5.807 5.507 1.00 90.38 139 ILE A C 1
ATOM 1062 O O . ILE A 1 139 ? 9.049 5.165 6.451 1.00 90.38 139 ILE A O 1
ATOM 1066 N N . GLU A 1 140 ? 8.093 7.034 5.649 1.00 91.19 140 GLU A N 1
ATOM 1067 C CA . GLU A 1 140 ? 8.068 7.734 6.933 1.00 91.19 140 GLU A CA 1
ATOM 1068 C C . GLU A 1 140 ? 6.728 7.498 7.627 1.00 91.19 140 GLU A C 1
ATOM 1070 O O . GLU A 1 140 ? 5.665 7.612 7.016 1.00 91.19 140 GLU A O 1
ATOM 1075 N N . SER A 1 141 ? 6.772 7.195 8.920 1.00 91.38 141 SER A N 1
ATOM 1076 C CA . SER A 1 141 ? 5.591 6.942 9.739 1.00 91.38 141 SER A CA 1
ATOM 1077 C C . SER A 1 141 ? 5.858 7.325 11.197 1.00 91.38 141 SER A C 1
ATOM 1079 O O . SER A 1 141 ? 6.993 7.241 11.664 1.00 91.38 141 SER A O 1
ATOM 1081 N N . GLU A 1 142 ? 4.809 7.732 11.918 1.00 87.94 142 GLU A N 1
ATOM 1082 C CA . GLU A 1 142 ? 4.856 7.954 13.373 1.00 87.94 142 GLU A CA 1
ATOM 1083 C C . GLU A 1 142 ? 4.858 6.631 14.158 1.00 87.94 142 GLU A C 1
ATOM 1085 O O . GLU A 1 142 ? 5.400 6.560 15.260 1.00 87.94 142 GLU A O 1
ATOM 1090 N N . LYS A 1 143 ? 4.276 5.573 13.580 1.00 89.06 143 LYS A N 1
ATOM 1091 C CA . LYS A 1 143 ? 4.296 4.204 14.109 1.00 89.06 143 LYS A CA 1
ATOM 1092 C C . LYS A 1 143 ? 5.387 3.376 13.441 1.00 89.06 143 LYS A C 1
ATOM 1094 O O . LYS A 1 143 ? 5.726 3.619 12.281 1.00 89.06 143 LYS A O 1
ATOM 1099 N N . GLU A 1 144 ? 5.896 2.369 14.146 1.00 88.31 144 GLU A N 1
ATOM 1100 C CA . GLU A 1 144 ? 6.838 1.414 13.562 1.00 88.31 144 GLU A CA 1
ATOM 1101 C C . GLU A 1 144 ? 6.181 0.684 12.382 1.00 88.31 144 GLU A C 1
ATOM 1103 O O . GLU A 1 144 ? 5.129 0.062 12.522 1.00 88.31 144 GLU A O 1
ATOM 1108 N N . LEU A 1 145 ? 6.808 0.793 11.211 1.00 87.50 145 LEU A N 1
ATOM 1109 C CA . LEU A 1 145 ? 6.407 0.116 9.987 1.00 87.50 145 LEU A CA 1
ATOM 1110 C C . LEU A 1 145 ? 7.572 -0.765 9.544 1.00 87.50 145 LEU A C 1
ATOM 1112 O O . LEU A 1 145 ? 8.650 -0.265 9.218 1.00 87.50 145 LEU A O 1
ATOM 1116 N N . THR A 1 146 ? 7.362 -2.078 9.523 1.00 87.94 146 THR A N 1
ATOM 1117 C CA . THR A 1 146 ? 8.393 -3.019 9.085 1.00 87.94 146 THR A CA 1
ATOM 1118 C C . THR A 1 146 ? 8.290 -3.207 7.578 1.00 87.94 146 THR A C 1
ATOM 1120 O O . THR A 1 146 ? 7.404 -3.901 7.074 1.00 87.94 146 THR A O 1
ATOM 1123 N N . VAL A 1 147 ? 9.227 -2.597 6.853 1.00 84.69 147 VAL A N 1
ATOM 1124 C CA . VAL A 1 147 ? 9.366 -2.738 5.400 1.00 84.6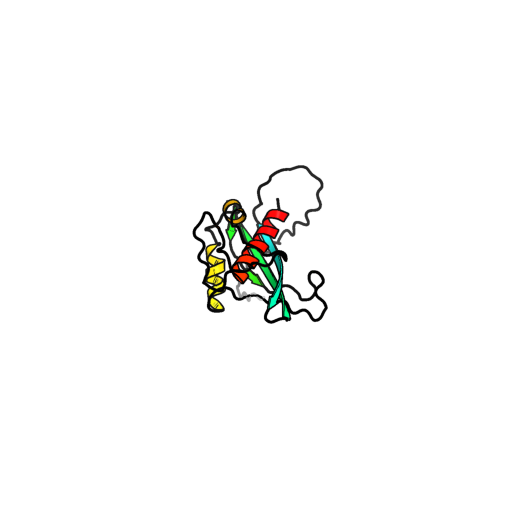9 147 VAL A CA 1
ATOM 1125 C C . VAL A 1 147 ? 10.645 -3.510 5.107 1.00 84.69 147 VAL A C 1
ATOM 1127 O O . VAL A 1 147 ? 11.721 -3.159 5.586 1.00 84.69 147 VAL A O 1
ATOM 1130 N N . GLY A 1 148 ? 10.530 -4.597 4.345 1.00 77.94 148 GLY A N 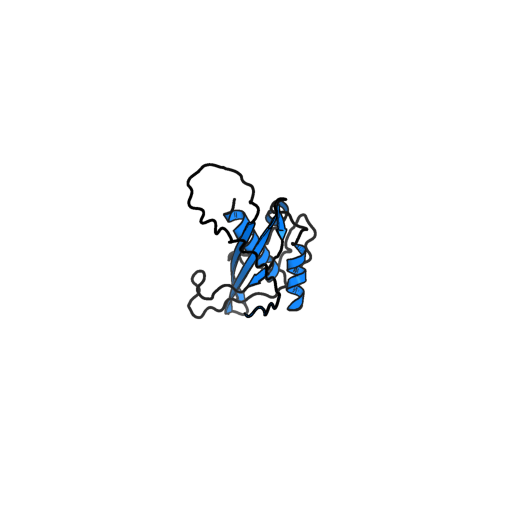1
ATOM 1131 C CA . GLY A 1 148 ? 11.703 -5.352 3.916 1.00 77.94 148 GLY A CA 1
ATOM 1132 C C . GLY A 1 148 ? 12.538 -4.545 2.922 1.00 77.94 148 GLY A C 1
ATOM 1133 O O . GLY A 1 148 ? 11.978 -3.956 1.999 1.00 77.94 148 GLY A O 1
ATOM 1134 N N . VAL A 1 149 ? 13.864 -4.589 3.071 1.00 79.75 149 VAL A N 1
ATOM 1135 C CA . VAL A 1 149 ? 14.800 -3.953 2.131 1.00 79.75 149 VAL A CA 1
ATOM 1136 C C . VAL A 1 149 ? 14.580 -4.486 0.713 1.00 79.75 149 VAL A C 1
ATOM 1138 O O . VAL A 1 149 ? 14.605 -5.703 0.509 1.00 79.75 149 VAL A O 1
ATOM 1141 N N . GLY A 1 150 ? 14.389 -3.585 -0.251 1.00 81.12 150 GLY A N 1
ATOM 1142 C CA . GLY A 1 150 ? 14.112 -3.897 -1.657 1.00 81.12 150 GLY A CA 1
ATOM 1143 C C . GLY A 1 150 ? 12.626 -4.093 -1.993 1.00 81.12 150 GLY A C 1
ATOM 1144 O O . GLY A 1 150 ? 12.303 -4.390 -3.142 1.00 81.12 150 GLY A O 1
ATOM 1145 N N . TYR A 1 151 ? 11.721 -3.939 -1.020 1.00 84.81 151 TYR A N 1
ATOM 1146 C CA . TYR A 1 151 ? 10.263 -4.085 -1.181 1.00 84.81 151 TYR A CA 1
ATOM 1147 C C . TYR A 1 151 ? 9.505 -2.781 -0.889 1.00 84.81 151 TYR A C 1
ATOM 1149 O O . TYR A 1 151 ? 8.274 -2.769 -0.771 1.00 84.81 151 TYR A O 1
ATOM 1157 N N . GLU A 1 152 ? 10.232 -1.670 -0.775 1.00 89.69 152 GLU A N 1
ATOM 1158 C CA . GLU A 1 152 ? 9.709 -0.339 -0.478 1.00 89.69 152 GLU A CA 1
ATOM 1159 C C . GLU A 1 152 ? 8.775 0.149 -1.585 1.00 89.69 152 GLU A C 1
ATOM 1161 O O . GLU A 1 152 ? 7.761 0.775 -1.291 1.00 89.69 152 GLU A O 1
ATOM 1166 N N . VAL A 1 153 ? 9.071 -0.182 -2.847 1.00 89.50 153 VAL A N 1
ATOM 1167 C CA . VAL A 1 153 ? 8.246 0.223 -3.994 1.00 89.50 153 VAL A CA 1
ATOM 1168 C C . VAL A 1 153 ? 6.852 -0.397 -3.907 1.00 89.50 153 VAL A C 1
ATOM 1170 O O . VAL A 1 153 ? 5.856 0.324 -3.894 1.00 89.50 153 VAL A O 1
ATOM 1173 N N . GLY A 1 154 ? 6.771 -1.727 -3.780 1.00 91.56 154 GLY A N 1
ATOM 1174 C CA . GLY A 1 154 ? 5.493 -2.432 -3.657 1.00 91.56 154 GLY A CA 1
ATOM 1175 C C . GLY A 1 154 ? 4.711 -1.977 -2.426 1.00 91.56 154 GLY A C 1
ATOM 1176 O O . GLY A 1 154 ? 3.526 -1.658 -2.526 1.00 91.56 154 GLY A O 1
ATOM 1177 N N . THR A 1 155 ? 5.391 -1.861 -1.282 1.00 93.00 155 THR A N 1
ATOM 1178 C CA . THR A 1 155 ? 4.773 -1.406 -0.026 1.00 93.00 155 THR A CA 1
ATOM 1179 C C . THR A 1 155 ? 4.242 0.025 -0.148 1.00 93.00 155 THR A C 1
ATOM 1181 O O . THR A 1 155 ? 3.118 0.308 0.266 1.00 93.00 155 THR A O 1
ATOM 1184 N N . GLY A 1 156 ? 5.006 0.919 -0.778 1.00 94.06 156 GLY A N 1
ATOM 1185 C CA . GLY A 1 156 ? 4.605 2.298 -1.030 1.00 94.06 156 GLY A CA 1
ATOM 1186 C C . GLY A 1 156 ? 3.364 2.396 -1.917 1.00 94.06 156 GLY A C 1
ATOM 1187 O O . GLY A 1 156 ? 2.448 3.148 -1.596 1.00 94.06 156 GLY A O 1
ATOM 1188 N N . ILE A 1 157 ? 3.287 1.596 -2.987 1.00 94.31 157 ILE A N 1
ATOM 1189 C CA . ILE A 1 157 ? 2.111 1.548 -3.870 1.00 94.31 157 ILE A CA 1
ATOM 1190 C C . ILE A 1 157 ? 0.870 1.076 -3.097 1.00 94.31 157 ILE A C 1
ATOM 1192 O O . ILE A 1 157 ? -0.195 1.672 -3.245 1.00 94.31 157 ILE A O 1
ATOM 1196 N N . VAL A 1 158 ? 0.992 0.048 -2.248 1.00 95.38 158 VAL A N 1
ATOM 1197 C CA . VAL A 1 158 ? -0.124 -0.443 -1.417 1.00 95.38 158 VAL A CA 1
ATOM 1198 C C . VAL A 1 158 ? -0.637 0.645 -0.471 1.00 95.38 158 VAL A C 1
ATOM 1200 O O . VAL A 1 158 ? -1.845 0.873 -0.392 1.00 95.38 158 VAL A O 1
ATOM 1203 N N . ILE A 1 159 ? 0.270 1.345 0.215 1.00 96.38 159 ILE A N 1
ATOM 1204 C CA . ILE A 1 159 ? -0.095 2.430 1.135 1.00 96.38 159 ILE A CA 1
ATOM 1205 C C . ILE A 1 159 ? -0.803 3.554 0.378 1.00 96.38 159 ILE A C 1
ATOM 1207 O O . ILE A 1 159 ? -1.883 3.977 0.784 1.00 96.38 159 ILE A O 1
ATOM 1211 N N . LEU A 1 160 ? -0.243 4.005 -0.746 1.00 96.31 160 LEU A N 1
ATOM 1212 C CA . LEU A 1 160 ? -0.837 5.071 -1.554 1.00 96.31 160 LEU A CA 1
ATOM 1213 C C . LEU A 1 160 ? -2.212 4.677 -2.110 1.00 96.31 160 LEU A C 1
ATOM 1215 O O . LEU A 1 160 ? -3.130 5.498 -2.106 1.00 96.31 160 LEU A O 1
ATOM 1219 N N . ALA A 1 161 ? -2.389 3.416 -2.517 1.00 95.69 161 ALA A N 1
ATOM 1220 C CA . ALA A 1 161 ? -3.679 2.894 -2.953 1.00 95.69 161 ALA A CA 1
ATOM 1221 C C . ALA A 1 161 ? -4.714 2.967 -1.829 1.00 95.69 161 ALA A C 1
ATOM 1223 O O . ALA A 1 161 ? -5.773 3.561 -2.025 1.00 95.69 161 ALA A O 1
ATOM 1224 N N . ALA A 1 162 ? -4.412 2.453 -0.638 1.00 96.75 162 ALA A N 1
ATOM 1225 C CA . ALA A 1 162 ? -5.336 2.524 0.492 1.00 96.75 162 ALA A CA 1
ATOM 1226 C C . ALA A 1 162 ? -5.623 3.974 0.929 1.00 96.75 162 ALA A C 1
ATOM 1228 O O . ALA A 1 162 ? -6.781 4.343 1.123 1.00 96.75 162 ALA A O 1
ATOM 1229 N N . GLN A 1 163 ? -4.602 4.839 0.980 1.00 96.44 163 GLN A N 1
ATOM 1230 C CA . GLN A 1 163 ? -4.784 6.263 1.278 1.00 96.44 163 GLN A CA 1
ATOM 1231 C C . GLN A 1 163 ? -5.676 6.969 0.251 1.00 96.44 163 GLN A C 1
ATOM 1233 O O . GLN A 1 163 ? -6.419 7.874 0.624 1.00 96.44 163 GLN A O 1
ATOM 1238 N N . SER A 1 164 ? -5.621 6.579 -1.027 1.00 94.75 164 SER A N 1
ATOM 1239 C CA . SER A 1 164 ? -6.503 7.141 -2.056 1.00 94.75 164 SER A CA 1
ATOM 1240 C C . SER A 1 164 ? -7.979 6.831 -1.780 1.00 94.75 164 SER A C 1
ATOM 1242 O O . SER A 1 164 ? -8.811 7.726 -1.910 1.00 94.75 164 SER A O 1
ATOM 1244 N N . ALA A 1 165 ? -8.295 5.612 -1.322 1.00 94.88 165 ALA A N 1
ATOM 1245 C CA . ALA A 1 165 ? -9.660 5.229 -0.960 1.00 94.88 165 ALA A CA 1
ATOM 1246 C C . ALA A 1 165 ? -10.167 6.010 0.251 1.00 94.88 165 ALA A C 1
ATOM 1248 O O . ALA A 1 165 ? -11.276 6.532 0.220 1.00 94.88 165 ALA A O 1
ATOM 1249 N N . LEU A 1 166 ? -9.336 6.123 1.293 1.00 94.75 166 LEU A N 1
ATOM 1250 C CA . LEU A 1 166 ? -9.674 6.875 2.501 1.00 94.75 166 LEU A CA 1
ATOM 1251 C C . LEU A 1 166 ? -9.948 8.346 2.173 1.00 94.75 166 LEU A C 1
ATOM 1253 O O . LEU A 1 166 ? -10.995 8.866 2.534 1.00 94.75 166 LEU A O 1
ATOM 1257 N N . LYS A 1 167 ? -9.052 8.996 1.417 1.00 92.31 167 LYS A N 1
ATOM 1258 C CA . LYS A 1 167 ? -9.197 10.408 1.022 1.00 92.31 167 LYS A CA 1
ATOM 1259 C C . LYS A 1 167 ? -10.414 10.659 0.132 1.00 92.31 167 LYS A C 1
ATOM 1261 O O . LYS A 1 167 ? -10.981 11.739 0.199 1.00 92.31 167 LYS A O 1
ATOM 1266 N N . ALA A 1 168 ? -10.801 9.697 -0.707 1.00 89.50 168 ALA A N 1
ATOM 1267 C CA . ALA A 1 168 ? -11.991 9.811 -1.553 1.00 89.50 168 ALA A CA 1
ATOM 1268 C C . ALA A 1 168 ? -13.309 9.641 -0.775 1.00 89.50 168 ALA A C 1
ATOM 1270 O O . ALA A 1 168 ? -14.368 9.989 -1.293 1.00 89.50 168 ALA A O 1
ATOM 1271 N N . ALA A 1 169 ? -13.251 9.077 0.433 1.00 87.12 169 ALA A N 1
ATOM 1272 C CA . ALA A 1 169 ? -14.409 8.823 1.283 1.00 87.12 169 ALA A CA 1
ATOM 1273 C C . ALA A 1 169 ? -14.648 9.895 2.363 1.00 87.12 169 ALA A C 1
ATOM 1275 O O . ALA A 1 169 ? -15.612 9.766 3.121 1.00 87.12 169 ALA A O 1
ATOM 1276 N N . MET A 1 170 ? -13.774 10.904 2.442 1.00 84.19 170 MET A N 1
ATOM 1277 C CA . MET A 1 170 ? -13.865 12.077 3.325 1.00 84.19 170 MET A CA 1
ATOM 1278 C C . MET A 1 170 ? -14.491 13.259 2.585 1.00 84.19 170 MET A C 1
ATOM 1280 O O . MET A 1 170 ? -15.212 14.039 3.244 1.00 84.19 170 MET A O 1
#